Protein AF-A0A497LR77-F1 (afdb_monomer_lite)

pLDDT: mean 88.17, std 13.75, range [40.47, 97.38]

Secondary structure (DSSP, 8-state):
---------EEEEEEESSSEEEEEEEEETTEEEEEEESSPPPSSTT-----EEEEEE-TT-

Sequence (61 aa):
MSEKKATGRFVVQEHHASHLHWDLRLEMDGVLKSWAVPKEPPREPGVRRLAVEVEDHPLDY

Structure (mmCIF, N/CA/C/O backbone):
data_AF-A0A497LR77-F1
#
_entry.id   AF-A0A497LR77-F1
#
loop_
_atom_site.group_PDB
_atom_site.id
_atom_site.type_symbol
_atom_site.label_atom_id
_atom_site.label_alt_id
_atom_site.label_comp_id
_atom_site.label_asym_id
_atom_site.label_entity_id
_atom_site.label_seq_id
_atom_site.pdbx_PDB_ins_code
_atom_site.Cartn_x
_atom_site.Cartn_y
_atom_site.Cartn_z
_atom_site.occupancy
_atom_site.B_iso_or_equiv
_atom_site.auth_seq_id
_atom_site.auth_comp_id
_atom_site.auth_asym_id
_atom_site.auth_atom_id
_atom_site.pdbx_PDB_model_num
ATOM 1 N N . MET A 1 1 ? -7.940 -7.360 30.750 1.00 40.47 1 MET A N 1
ATOM 2 C CA . MET A 1 1 ? -7.426 -6.661 29.556 1.00 40.47 1 MET A CA 1
ATOM 3 C C . MET A 1 1 ? -7.654 -7.599 28.392 1.00 40.47 1 MET A C 1
ATOM 5 O O . MET A 1 1 ? -7.200 -8.729 28.476 1.00 40.47 1 MET A O 1
ATOM 9 N N . SER A 1 2 ? -8.485 -7.222 27.422 1.00 47.34 2 SER A N 1
ATOM 10 C CA . SER A 1 2 ? -8.789 -8.110 26.296 1.00 47.34 2 SER A CA 1
ATOM 11 C C . SER A 1 2 ? -7.595 -8.091 25.347 1.00 47.34 2 SER A C 1
ATOM 13 O O . SER A 1 2 ? -7.264 -7.026 24.826 1.00 47.34 2 SER A O 1
ATOM 15 N N . GLU A 1 3 ? -6.926 -9.228 25.154 1.00 56.22 3 GLU A N 1
ATOM 16 C CA . GLU A 1 3 ? -6.019 -9.409 24.022 1.00 56.22 3 GLU A CA 1
ATOM 17 C C . GLU A 1 3 ? -6.848 -9.232 22.747 1.00 56.22 3 GLU A C 1
ATOM 19 O O . GLU A 1 3 ? -7.592 -10.124 22.334 1.00 56.22 3 GLU A O 1
ATOM 24 N N . LYS A 1 4 ? -6.761 -8.055 22.117 1.00 56.50 4 LYS A N 1
ATOM 25 C CA . LYS A 1 4 ? -7.184 -7.933 20.726 1.00 56.50 4 LYS A CA 1
ATOM 26 C C . LYS A 1 4 ? -6.246 -8.831 19.926 1.00 56.50 4 LYS A C 1
ATOM 28 O O . LYS A 1 4 ? -5.088 -8.477 19.729 1.00 56.50 4 LYS A O 1
ATOM 33 N N . LYS A 1 5 ? -6.734 -9.992 19.477 1.00 50.16 5 LYS A N 1
ATOM 34 C CA . LYS A 1 5 ? -6.087 -10.745 18.397 1.00 50.16 5 LYS A CA 1
ATOM 35 C C . LYS A 1 5 ? -5.887 -9.765 17.244 1.00 50.16 5 LYS A C 1
ATOM 37 O O . LYS A 1 5 ? -6.868 -9.370 16.623 1.00 50.16 5 LYS A O 1
ATOM 42 N N . ALA A 1 6 ? -4.647 -9.350 16.995 1.00 59.50 6 ALA A N 1
ATOM 43 C CA . ALA A 1 6 ? -4.315 -8.617 15.788 1.00 59.50 6 ALA A CA 1
ATOM 44 C C . ALA A 1 6 ? -4.664 -9.538 14.619 1.00 59.50 6 ALA A C 1
ATOM 46 O O . ALA A 1 6 ? -4.040 -10.582 14.433 1.00 59.50 6 ALA A O 1
ATOM 47 N N . THR A 1 7 ? -5.711 -9.196 13.877 1.00 62.78 7 THR A N 1
ATOM 48 C CA . THR A 1 7 ? -6.183 -9.981 12.736 1.00 62.78 7 THR A CA 1
ATOM 49 C C . THR A 1 7 ? -5.193 -9.973 11.575 1.00 62.78 7 THR A C 1
ATOM 51 O O . THR A 1 7 ? -5.381 -10.745 10.641 1.00 62.78 7 THR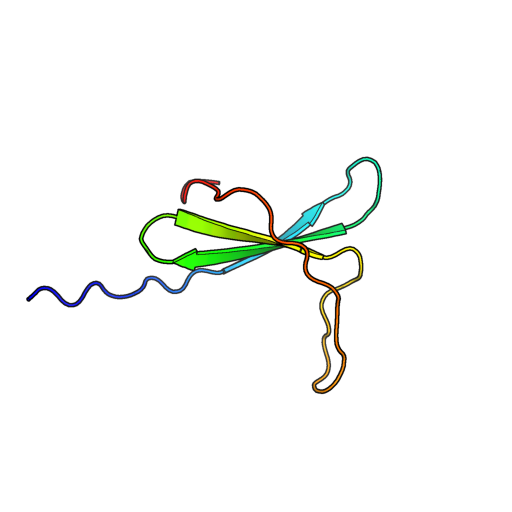 A O 1
ATOM 54 N N . GLY A 1 8 ? -4.100 -9.201 11.682 1.00 74.75 8 GLY A N 1
ATOM 55 C CA . GLY A 1 8 ? -2.849 -9.381 10.943 1.00 74.75 8 GLY A CA 1
ATOM 56 C C . GLY A 1 8 ? -3.015 -9.405 9.429 1.00 74.75 8 GLY A C 1
ATOM 57 O O . GLY A 1 8 ? -2.185 -9.995 8.738 1.00 74.75 8 GLY A O 1
ATOM 58 N N . ARG A 1 9 ? -4.107 -8.832 8.911 1.00 89.06 9 ARG A N 1
ATOM 59 C CA . ARG A 1 9 ? -4.382 -8.833 7.483 1.00 89.06 9 ARG A CA 1
ATOM 60 C C . ARG A 1 9 ? -3.457 -7.835 6.820 1.00 89.06 9 ARG A C 1
ATOM 62 O O . ARG A 1 9 ? -3.202 -6.744 7.333 1.00 89.06 9 ARG A O 1
ATOM 69 N N . PHE A 1 10 ? -2.976 -8.225 5.657 1.00 92.81 10 PHE A N 1
ATOM 70 C CA . PHE A 1 10 ? -2.288 -7.325 4.763 1.00 92.81 10 PHE A CA 1
ATOM 71 C C . PHE A 1 10 ? -2.838 -7.508 3.360 1.00 92.81 10 PHE A C 1
ATOM 73 O O . PHE A 1 10 ? -3.297 -8.592 2.992 1.00 92.81 10 PHE A O 1
ATOM 80 N N . VAL A 1 11 ? -2.775 -6.434 2.586 1.00 93.62 11 VAL A N 1
ATOM 81 C CA . VAL A 1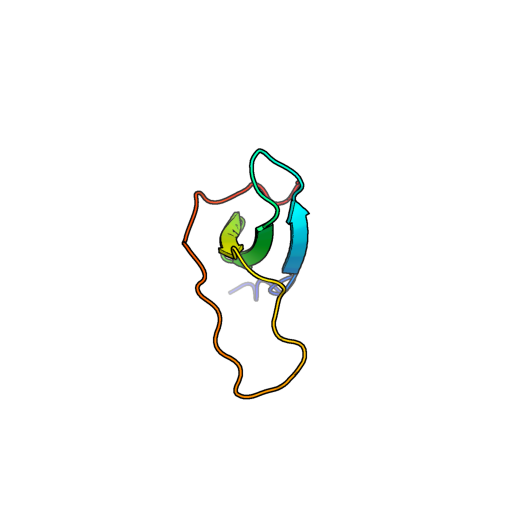 11 ? -3.161 -6.421 1.180 1.00 93.62 11 VAL A CA 1
ATOM 82 C C . VAL A 1 11 ? -2.003 -5.844 0.384 1.00 93.62 11 VAL A C 1
ATOM 84 O O . VAL A 1 11 ? -1.376 -4.867 0.791 1.00 93.62 11 VAL A O 1
ATOM 87 N N . VAL A 1 12 ? -1.723 -6.474 -0.751 1.00 94.69 12 VAL A N 1
ATOM 88 C CA . VAL A 1 12 ? -0.861 -5.929 -1.796 1.00 94.69 12 VAL A CA 1
ATOM 89 C C . VAL A 1 12 ? -1.700 -5.906 -3.061 1.00 94.69 12 VAL A C 1
ATOM 91 O O . VAL A 1 12 ? -2.004 -6.959 -3.621 1.00 94.69 12 VAL A O 1
ATOM 94 N N . GLN A 1 13 ? -2.122 -4.717 -3.472 1.00 94.06 13 GLN A N 1
ATOM 95 C CA . GLN A 1 13 ? -3.010 -4.530 -4.612 1.00 94.06 13 GLN A CA 1
ATOM 96 C C . GLN A 1 13 ? -2.232 -3.929 -5.778 1.00 94.06 13 GLN A C 1
ATOM 98 O O . GLN A 1 13 ? -1.559 -2.918 -5.618 1.00 94.06 13 GLN A O 1
ATOM 103 N N . GLU A 1 14 ? -2.332 -4.534 -6.959 1.00 95.75 14 GLU A N 1
ATOM 104 C CA . GLU A 1 14 ? -1.836 -3.925 -8.192 1.00 95.75 14 GLU A CA 1
ATOM 105 C C . GLU A 1 14 ? -2.847 -2.885 -8.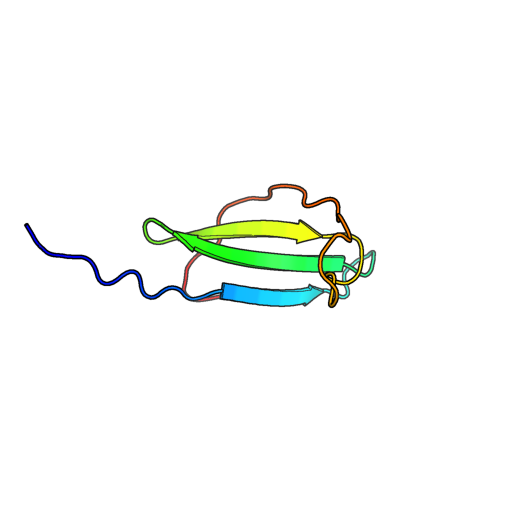683 1.00 95.75 14 GLU A C 1
ATOM 107 O O . GLU A 1 14 ? -4.022 -3.197 -8.892 1.00 95.75 14 GLU A O 1
ATOM 112 N N . HIS A 1 15 ? -2.400 -1.644 -8.851 1.00 93.62 15 HIS A N 1
ATOM 113 C CA . HIS A 1 15 ? -3.259 -0.513 -9.161 1.00 93.62 15 HIS A CA 1
ATOM 114 C C . HIS A 1 15 ? -2.863 0.116 -10.502 1.00 93.62 15 HIS A C 1
ATOM 116 O O . HIS A 1 15 ? -1.817 0.754 -10.655 1.00 93.62 15 HIS A O 1
ATOM 122 N N . HIS A 1 16 ? -3.737 -0.061 -11.495 1.00 90.69 16 HIS A N 1
ATOM 123 C CA . HIS A 1 16 ? -3.608 0.510 -12.840 1.00 90.69 16 HIS A CA 1
ATOM 124 C C . HIS A 1 16 ? -4.334 1.858 -12.915 1.00 90.69 16 HIS A C 1
ATOM 126 O O . HIS A 1 16 ? -5.366 1.986 -13.570 1.00 90.69 16 HIS A O 1
ATOM 132 N N . ALA A 1 17 ? -3.818 2.856 -12.196 1.00 83.38 17 ALA A N 1
ATOM 133 C CA . ALA A 1 17 ? -4.276 4.242 -12.317 1.00 83.38 17 ALA A CA 1
ATOM 134 C C . ALA A 1 17 ? -3.555 4.944 -13.491 1.00 83.38 17 ALA A C 1
ATOM 136 O O . ALA A 1 17 ? -3.218 4.320 -14.494 1.00 83.38 17 ALA A O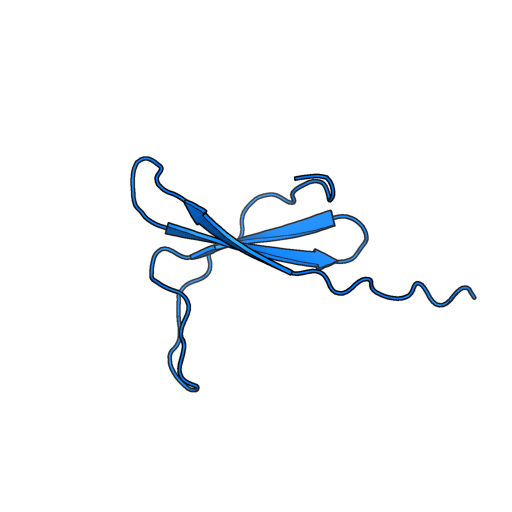 1
ATOM 137 N N . SER A 1 18 ? -3.252 6.241 -13.365 1.00 88.62 18 SER A N 1
ATOM 138 C CA . SER A 1 18 ? -2.457 6.989 -14.354 1.00 88.62 18 SER A CA 1
ATOM 139 C C . SER A 1 18 ? -1.058 6.395 -14.571 1.00 88.62 18 SER A C 1
ATOM 141 O O . SER A 1 18 ? -0.504 6.486 -15.662 1.00 88.62 18 SER A O 1
ATOM 143 N N . HIS A 1 19 ? -0.491 5.795 -13.522 1.00 89.06 19 HIS A N 1
ATOM 144 C CA . HIS A 1 19 ? 0.746 5.025 -13.565 1.00 89.06 19 HIS A CA 1
ATOM 145 C C . HIS A 1 19 ? 0.536 3.717 -12.808 1.00 89.06 19 HIS A C 1
ATOM 147 O O . HIS A 1 19 ? -0.120 3.705 -11.762 1.00 89.06 19 HIS A O 1
ATOM 153 N N . LEU A 1 20 ? 1.130 2.638 -13.315 1.00 93.69 20 LEU A N 1
ATOM 154 C CA . LEU A 1 20 ? 1.170 1.365 -12.608 1.00 93.69 20 LEU A CA 1
ATOM 155 C C . LEU A 1 20 ? 1.923 1.535 -11.285 1.00 93.69 20 LEU A C 1
ATOM 157 O O . LEU A 1 20 ? 3.074 1.974 -11.270 1.00 93.69 20 LEU A O 1
ATOM 161 N N . HIS A 1 21 ? 1.266 1.173 -10.192 1.00 95.00 21 HIS A N 1
ATOM 162 C CA . HIS A 1 21 ? 1.861 1.096 -8.866 1.00 95.00 21 HIS A CA 1
ATOM 163 C C . HIS A 1 21 ? 1.174 -0.003 -8.053 1.00 95.00 21 HIS A C 1
ATOM 165 O O . HIS A 1 21 ? 0.212 -0.623 -8.507 1.00 95.00 21 HIS A O 1
ATOM 171 N N . TRP A 1 22 ? 1.695 -0.261 -6.858 1.00 96.56 22 TRP A N 1
ATOM 172 C CA . TRP A 1 22 ? 1.152 -1.241 -5.931 1.00 96.56 22 TRP A CA 1
ATOM 173 C C . TRP A 1 22 ? 0.804 -0.566 -4.615 1.00 96.56 22 TRP A C 1
ATOM 175 O O . TRP A 1 22 ? 1.623 0.171 -4.075 1.00 96.56 22 TRP A O 1
ATOM 185 N N . ASP A 1 23 ? -0.370 -0.857 -4.077 1.00 95.88 23 ASP A N 1
ATOM 186 C CA . ASP A 1 23 ? -0.784 -0.383 -2.763 1.00 95.88 23 ASP A CA 1
ATOM 187 C C . ASP A 1 23 ? -0.512 -1.470 -1.724 1.00 95.88 23 ASP A C 1
ATOM 189 O O . ASP A 1 23 ? -1.053 -2.575 -1.800 1.00 95.88 23 ASP A O 1
ATOM 193 N N . LEU A 1 24 ? 0.341 -1.157 -0.750 1.00 96.12 24 LEU A N 1
ATOM 194 C CA . LEU A 1 24 ? 0.569 -1.975 0.435 1.00 96.12 24 LEU A CA 1
ATOM 195 C C . LEU A 1 24 ? -0.333 -1.474 1.556 1.00 96.12 24 LEU A C 1
ATOM 197 O O . LEU A 1 24 ? -0.283 -0.295 1.898 1.00 96.12 24 LEU A O 1
ATOM 201 N N . ARG A 1 25 ? -1.096 -2.377 2.170 1.00 95.75 25 ARG A N 1
ATOM 202 C CA . ARG A 1 25 ? -1.971 -2.060 3.300 1.00 95.75 25 ARG A CA 1
ATOM 203 C C . ARG A 1 25 ? -1.760 -3.036 4.441 1.00 95.75 25 ARG A C 1
ATOM 205 O O . ARG A 1 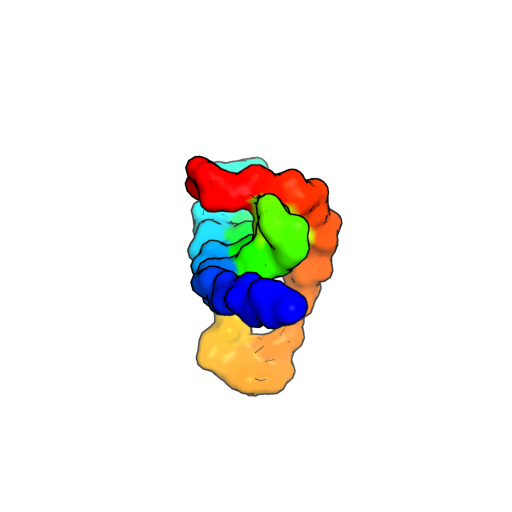25 ? -1.743 -4.244 4.214 1.00 95.75 25 ARG A O 1
ATOM 212 N N . LEU A 1 26 ? -1.618 -2.517 5.654 1.00 94.88 26 LEU A N 1
ATOM 213 C CA . LEU A 1 26 ? -1.426 -3.290 6.877 1.00 94.88 26 LEU A CA 1
ATOM 214 C C . LEU A 1 26 ? -2.536 -2.953 7.869 1.00 94.88 26 LEU A C 1
ATOM 216 O O . LEU A 1 26 ? -2.724 -1.790 8.222 1.00 94.88 26 LEU A O 1
ATOM 220 N N . GLU A 1 27 ? -3.259 -3.968 8.337 1.00 93.81 27 GLU A N 1
ATOM 221 C CA . GLU A 1 27 ? -4.256 -3.792 9.388 1.00 93.81 27 GLU A CA 1
ATOM 222 C C . GLU A 1 27 ? -3.576 -3.491 10.728 1.00 93.81 27 GLU A C 1
ATOM 224 O O . GLU A 1 27 ? -2.892 -4.342 11.304 1.00 93.81 27 GLU A O 1
ATOM 229 N N . MET A 1 28 ? -3.778 -2.274 11.234 1.00 90.56 28 MET A N 1
ATOM 230 C CA . MET A 1 28 ? -3.232 -1.795 12.501 1.00 90.56 28 MET A CA 1
ATOM 231 C C . MET A 1 28 ? -4.227 -0.842 13.160 1.00 90.56 28 MET A C 1
ATOM 233 O O . MET A 1 28 ? -4.811 0.012 12.503 1.00 90.56 28 MET A O 1
ATOM 237 N N . ASP A 1 29 ? -4.446 -1.006 14.465 1.00 88.62 29 ASP A N 1
ATOM 238 C CA . ASP A 1 29 ? -5.294 -0.122 15.279 1.00 88.62 29 ASP A CA 1
ATOM 239 C C . ASP A 1 29 ? -6.723 0.113 14.744 1.00 88.62 29 ASP A C 1
ATOM 241 O O . ASP A 1 29 ? -7.367 1.109 15.060 1.00 88.62 29 ASP A O 1
ATOM 245 N N . GLY A 1 30 ? -7.265 -0.849 13.989 1.00 88.69 30 GLY A N 1
ATOM 246 C CA . GLY A 1 30 ? -8.624 -0.786 13.439 1.00 88.69 30 GLY A CA 1
ATOM 247 C C . GLY A 1 30 ? -8.743 -0.064 12.095 1.00 88.69 30 GLY A C 1
ATOM 248 O O . GLY A 1 30 ? -9.862 0.174 11.648 1.00 88.69 30 GLY A O 1
ATOM 249 N N . VAL A 1 31 ? -7.619 0.253 11.448 1.00 91.69 31 VAL A N 1
ATOM 250 C CA . VAL A 1 31 ? -7.551 0.822 10.094 1.00 91.69 31 VAL A CA 1
ATOM 251 C C . VAL A 1 31 ? -6.536 0.063 9.239 1.00 91.69 31 VAL A C 1
ATOM 253 O O . VAL A 1 31 ? -5.744 -0.735 9.743 1.00 91.69 31 VAL A O 1
ATOM 256 N N . LEU A 1 32 ? -6.541 0.318 7.934 1.00 93.69 32 LEU A N 1
ATOM 257 C CA . LEU A 1 32 ? -5.492 -0.105 7.016 1.00 93.69 32 LEU A CA 1
ATOM 258 C C . LEU A 1 32 ? -4.480 1.029 6.835 1.00 93.69 32 LEU A C 1
ATOM 260 O O . LEU A 1 32 ? -4.702 1.954 6.046 1.00 93.69 32 LEU A O 1
ATOM 264 N N . LYS A 1 33 ? -3.344 0.933 7.529 1.00 95.06 33 LYS A N 1
ATOM 265 C CA . LYS A 1 33 ? -2.179 1.783 7.253 1.00 95.06 33 LYS A CA 1
ATOM 266 C C . LYS A 1 33 ? -1.678 1.483 5.850 1.00 95.06 33 LYS A C 1
ATOM 268 O O . LYS A 1 33 ? -1.491 0.311 5.522 1.00 95.06 33 LYS A O 1
ATOM 273 N N . SER A 1 34 ? -1.521 2.510 5.021 1.00 96.25 34 SER A N 1
ATOM 274 C CA . SER A 1 34 ? -1.417 2.334 3.572 1.00 96.25 34 SER A CA 1
ATOM 275 C C . SER A 1 34 ? -0.225 3.071 2.968 1.00 96.25 34 SER A C 1
ATOM 277 O O . SER A 1 34 ? 0.123 4.177 3.377 1.00 96.25 34 SER A O 1
ATOM 279 N N . TRP A 1 35 ? 0.389 2.455 1.956 1.00 97.38 35 TRP A N 1
ATOM 280 C CA . TRP A 1 35 ? 1.506 3.017 1.204 1.00 97.38 35 TRP A CA 1
ATOM 281 C C . TRP A 1 35 ? 1.384 2.724 -0.287 1.00 97.38 35 TRP A C 1
ATOM 283 O O . TRP A 1 35 ? 1.155 1.580 -0.677 1.00 97.38 35 TRP A O 1
ATOM 293 N N . ALA A 1 36 ? 1.667 3.727 -1.114 1.00 96.38 36 ALA A N 1
ATOM 294 C CA . ALA A 1 36 ? 1.866 3.558 -2.545 1.00 96.38 36 ALA A CA 1
ATOM 295 C C . ALA A 1 36 ? 3.325 3.168 -2.834 1.00 96.38 36 ALA A C 1
ATOM 297 O O . ALA A 1 36 ? 4.278 3.851 -2.440 1.00 96.38 36 ALA A O 1
ATOM 298 N N . VAL A 1 37 ? 3.512 2.068 -3.555 1.00 96.75 37 VAL A N 1
ATOM 299 C CA . VAL A 1 37 ? 4.805 1.513 -3.956 1.00 96.75 37 VAL A CA 1
ATOM 300 C C . VAL A 1 37 ? 4.912 1.614 -5.483 1.00 96.75 37 VAL A C 1
ATOM 302 O O . VAL A 1 37 ? 4.273 0.844 -6.196 1.00 96.75 37 VAL A O 1
ATOM 305 N N . PRO A 1 38 ? 5.724 2.537 -6.038 1.00 95.81 38 PRO A N 1
ATOM 306 C CA . PRO A 1 38 ? 5.758 2.780 -7.489 1.00 95.81 38 PRO A CA 1
ATOM 307 C C . PRO A 1 38 ? 6.354 1.643 -8.330 1.00 95.81 38 PRO A C 1
ATOM 309 O O . PRO A 1 38 ? 6.316 1.684 -9.555 1.00 95.81 38 PRO A O 1
ATOM 312 N N . LYS A 1 39 ? 7.008 0.669 -7.693 1.00 94.56 39 LYS A N 1
ATOM 313 C CA . LYS A 1 39 ? 7.670 -0.456 -8.360 1.00 94.56 39 LYS A CA 1
ATOM 314 C C . LYS A 1 39 ? 7.188 -1.757 -7.746 1.00 94.56 39 LYS A C 1
ATOM 316 O O . LYS A 1 39 ? 6.821 -1.777 -6.577 1.00 94.56 39 LYS A O 1
ATOM 321 N N . GLU A 1 40 ? 7.300 -2.839 -8.506 1.00 93.81 40 GLU A N 1
ATOM 322 C CA . GLU A 1 40 ? 6.853 -4.156 -8.061 1.00 93.81 40 GLU A CA 1
ATOM 323 C C . GLU A 1 40 ? 7.440 -4.516 -6.679 1.00 93.81 40 GLU A C 1
ATOM 325 O O . GLU A 1 40 ? 8.655 -4.343 -6.471 1.00 93.81 40 GLU A O 1
ATOM 330 N N . PRO A 1 41 ? 6.621 -5.013 -5.735 1.00 93.75 41 PRO A N 1
ATOM 331 C CA . PRO A 1 41 ? 7.088 -5.484 -4.439 1.00 93.75 41 PRO A CA 1
ATOM 332 C C . PRO A 1 41 ? 8.270 -6.457 -4.576 1.00 93.75 41 PRO A C 1
ATOM 334 O O . PRO A 1 41 ? 8.284 -7.303 -5.474 1.00 93.75 41 PRO A O 1
ATOM 337 N N . PRO A 1 42 ? 9.306 -6.333 -3.729 1.00 93.69 42 PRO A N 1
ATOM 338 C CA . PRO A 1 42 ? 10.490 -7.168 -3.846 1.00 93.69 42 PRO A CA 1
ATOM 339 C C . PRO A 1 42 ? 10.146 -8.619 -3.489 1.00 93.69 42 PRO A C 1
ATOM 341 O O . PRO A 1 42 ? 9.544 -8.883 -2.452 1.00 93.69 42 PRO A O 1
ATOM 344 N N . ARG A 1 43 ? 10.559 -9.561 -4.341 1.00 93.69 43 ARG A N 1
ATOM 345 C CA . ARG A 1 43 ? 10.408 -11.009 -4.098 1.00 93.69 43 ARG A CA 1
ATOM 346 C C . ARG A 1 43 ? 11.630 -11.627 -3.414 1.00 93.69 43 ARG A C 1
ATOM 348 O O . ARG A 1 43 ? 11.568 -12.758 -2.945 1.00 93.69 43 ARG A O 1
ATOM 355 N N . GLU A 1 44 ? 12.727 -10.877 -3.354 1.00 95.62 44 GLU A N 1
ATOM 356 C CA . GLU A 1 44 ? 14.009 -11.305 -2.804 1.00 95.62 44 GLU A CA 1
ATOM 357 C C . GLU A 1 44 ? 14.428 -10.406 -1.629 1.00 95.62 44 GLU A C 1
ATOM 359 O O . GLU A 1 44 ? 14.226 -9.185 -1.681 1.00 95.62 44 GLU A O 1
ATOM 364 N N . PRO A 1 45 ? 15.046 -10.971 -0.576 1.00 95.19 45 PRO A N 1
ATOM 365 C CA . PRO A 1 45 ? 15.609 -10.187 0.517 1.00 95.19 45 PRO A CA 1
ATOM 366 C C . PRO A 1 45 ? 16.712 -9.227 0.046 1.00 95.19 45 PRO A C 1
ATOM 368 O O . PRO A 1 45 ? 17.465 -9.517 -0.878 1.00 95.19 45 PRO A O 1
ATOM 371 N N . GLY A 1 46 ? 16.849 -8.082 0.719 1.00 95.75 46 GLY A N 1
ATOM 372 C CA . GLY A 1 46 ? 17.904 -7.096 0.438 1.00 95.75 46 GLY A CA 1
ATOM 373 C C . GLY A 1 46 ? 17.552 -6.058 -0.634 1.00 95.75 46 GLY A C 1
ATOM 374 O O . GLY A 1 46 ? 18.189 -5.005 -0.686 1.00 95.75 46 GLY A O 1
ATOM 375 N N . VAL A 1 47 ? 16.496 -6.282 -1.423 1.00 96.25 47 VAL A N 1
ATOM 376 C CA . VAL A 1 47 ? 15.991 -5.295 -2.388 1.00 96.25 47 VAL A CA 1
ATOM 377 C C . VAL A 1 47 ? 15.102 -4.272 -1.680 1.00 96.25 47 VAL A C 1
ATOM 379 O O . VAL A 1 47 ? 14.050 -4.603 -1.136 1.00 96.25 47 VAL A O 1
ATOM 382 N N . ARG A 1 48 ? 15.504 -2.998 -1.712 1.00 94.94 48 ARG A N 1
ATOM 383 C CA . ARG A 1 48 ? 14.736 -1.890 -1.121 1.00 94.94 48 ARG A CA 1
ATOM 384 C C . ARG A 1 48 ? 13.812 -1.247 -2.155 1.00 94.94 48 ARG A C 1
ATOM 386 O O . ARG A 1 48 ? 14.223 -0.990 -3.288 1.00 94.94 48 ARG A O 1
ATOM 393 N N . ARG A 1 49 ? 12.579 -0.933 -1.752 1.00 96.19 49 ARG A N 1
ATOM 394 C CA . ARG A 1 49 ? 11.615 -0.144 -2.535 1.00 96.19 49 ARG A CA 1
ATOM 395 C C . ARG A 1 49 ? 11.216 1.113 -1.773 1.00 96.19 49 ARG A C 1
ATOM 397 O O . ARG A 1 49 ? 11.195 1.113 -0.547 1.00 96.19 49 ARG A O 1
ATOM 404 N N . LEU A 1 50 ? 10.901 2.166 -2.523 1.00 96.62 50 LEU A N 1
ATOM 405 C CA . LEU A 1 50 ? 10.239 3.343 -1.975 1.00 96.62 50 LEU A CA 1
ATOM 406 C C . LEU A 1 50 ? 8.779 2.984 -1.683 1.00 96.62 50 LEU A C 1
ATOM 408 O O . LEU A 1 50 ? 8.095 2.492 -2.578 1.00 96.62 50 LEU A O 1
ATOM 412 N N . ALA A 1 51 ? 8.332 3.255 -0.463 1.00 97.38 51 ALA A N 1
ATOM 413 C CA . ALA A 1 51 ? 6.938 3.174 -0.050 1.00 97.38 51 ALA A CA 1
ATOM 414 C C . ALA A 1 51 ? 6.530 4.563 0.445 1.00 97.38 51 ALA A C 1
ATOM 416 O O . ALA A 1 51 ? 7.116 5.075 1.398 1.00 97.38 51 ALA A O 1
ATOM 417 N N . VAL A 1 52 ? 5.591 5.198 -0.250 1.00 97.00 52 VAL A N 1
ATOM 418 C CA . VAL A 1 52 ? 5.099 6.537 0.084 1.00 97.00 52 VAL A CA 1
ATOM 419 C C . VAL A 1 52 ? 3.836 6.373 0.910 1.00 97.00 52 VAL A C 1
ATOM 421 O O . VAL A 1 52 ? 2.894 5.746 0.438 1.00 97.00 52 VAL A O 1
ATOM 424 N N . GLU A 1 53 ? 3.827 6.890 2.135 1.00 97.19 53 GLU A N 1
ATOM 425 C CA . GLU A 1 53 ? 2.656 6.821 3.015 1.00 97.19 53 GLU A CA 1
ATOM 426 C C . GLU A 1 53 ? 1.489 7.604 2.407 1.00 97.19 53 GLU A C 1
ATOM 428 O O . GLU A 1 53 ? 1.671 8.713 1.897 1.00 97.19 53 GLU A O 1
ATOM 433 N N . VAL A 1 54 ? 0.304 6.998 2.434 1.00 95.06 54 VAL A N 1
ATOM 434 C CA . VAL A 1 54 ? -0.956 7.598 1.985 1.00 95.06 54 VAL A CA 1
ATOM 435 C C . VAL A 1 54 ? -1.992 7.497 3.103 1.00 95.06 54 VAL A C 1
ATOM 437 O O . VAL A 1 54 ? -1.724 6.927 4.158 1.00 95.06 54 VAL A O 1
ATOM 440 N N . GLU A 1 55 ? -3.171 8.072 2.887 1.00 95.25 55 GLU A N 1
ATOM 441 C CA . GLU A 1 55 ? -4.234 8.083 3.892 1.00 95.25 55 GLU A CA 1
ATOM 442 C C . GLU A 1 55 ? -4.648 6.670 4.333 1.00 95.25 55 GLU A C 1
ATOM 444 O O . GLU A 1 55 ? -4.604 5.699 3.568 1.00 95.25 55 GLU A O 1
ATOM 449 N N . ASP A 1 56 ? -5.068 6.566 5.592 1.00 94.06 56 ASP A N 1
ATOM 450 C CA . ASP A 1 56 ? -5.588 5.328 6.158 1.00 94.06 56 ASP A CA 1
ATOM 451 C C . ASP A 1 56 ? -6.868 4.904 5.426 1.00 94.06 56 ASP A C 1
ATOM 453 O O . ASP A 1 56 ? -7.734 5.725 5.123 1.00 94.06 56 ASP A O 1
ATOM 457 N N . HIS A 1 57 ? -7.012 3.602 5.185 1.00 91.75 57 HIS A N 1
ATOM 458 C CA . HIS A 1 57 ? -8.199 3.046 4.538 1.00 91.75 57 HIS A CA 1
ATOM 459 C C . HIS A 1 57 ? -9.075 2.278 5.544 1.00 91.75 57 HIS A C 1
ATOM 461 O O . HIS A 1 57 ? -8.560 1.706 6.512 1.00 91.75 57 HIS A O 1
ATOM 467 N N . PRO A 1 58 ? -10.405 2.236 5.342 1.00 90.56 58 PRO A N 1
ATOM 468 C CA . PRO A 1 58 ? -11.286 1.391 6.142 1.00 90.56 58 PRO A CA 1
ATOM 469 C C . PRO A 1 58 ?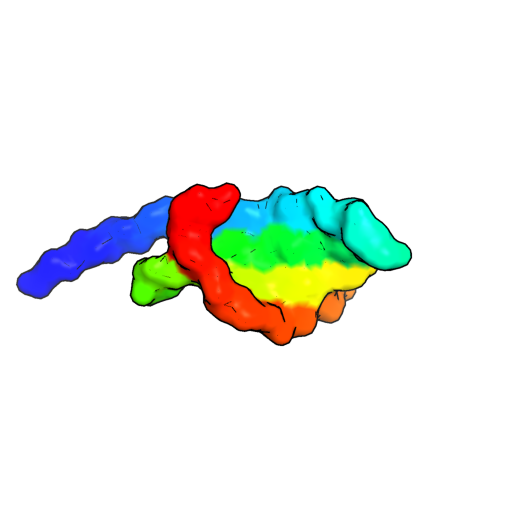 -10.998 -0.097 5.887 1.00 90.56 58 PRO A C 1
ATOM 471 O O . PRO A 1 58 ? -10.557 -0.474 4.804 1.00 90.56 58 PRO A O 1
ATOM 474 N N . LEU A 1 59 ? -11.273 -0.949 6.881 1.00 84.75 59 LEU A N 1
ATOM 475 C CA . LEU A 1 59 ? -11.010 -2.398 6.816 1.00 84.75 59 LEU A CA 1
ATOM 476 C C . LEU A 1 59 ? -11.866 -3.150 5.784 1.00 84.75 59 LEU A C 1
ATOM 478 O O . LEU A 1 59 ? -11.523 -4.272 5.422 1.00 84.75 59 LEU A O 1
ATOM 482 N N . ASP A 1 60 ? -12.973 -2.553 5.347 1.00 80.31 60 ASP A N 1
ATOM 483 C CA . ASP A 1 60 ? -13.953 -3.174 4.447 1.00 80.31 60 ASP A CA 1
ATOM 484 C C . ASP A 1 60 ? -13.600 -3.021 2.955 1.00 80.31 60 ASP A C 1
ATOM 486 O O . ASP A 1 60 ? -14.413 -3.360 2.094 1.00 80.31 60 ASP A O 1
ATOM 490 N N . TYR A 1 61 ? -12.420 -2.473 2.653 1.00 69.62 61 TYR A N 1
ATOM 491 C CA . TYR A 1 61 ? -11.927 -2.243 1.293 1.00 69.62 61 TYR A CA 1
ATOM 492 C C . TYR A 1 61 ? -11.238 -3.485 0.722 1.00 69.62 61 TYR A C 1
ATOM 494 O O . TYR A 1 61 ? -11.539 -3.836 -0.440 1.00 69.62 61 TYR A O 1
#

Foldseek 3Di:
DDPPPQPFDWDWDFDDDPATWIKIWTDDPQWTFIWTWRDDDDPDPPDDTDTHTDDIHGPVD

Radius of gyration: 13.3 Å; chains: 1; bounding box: 32×19×44 Å